Protein AF-A0A6N4WV06-F1 (afdb_monomer_lite)

Secondary structure (DSSP, 8-state):
--SHHHHHHHHHHHHHHHHHHTTTT-PEEPHHHHHHHHHHHHHTT----EE---HHHHHHHHHHHHSTT-GGGGGSHHHHHHHHHHHHHH-----SHHHHHHHHHHHHHHHHH-SEE-----TTHHHHHHHH-TTPEEE-SHHHHTSPPSTT-TTSGGGGGTT-------S-TGGG--

Radius of gyration: 19.15 Å; chains: 1; bounding box: 56×44×46 Å

Structure (mmCIF, N/CA/C/O backbone):
data_AF-A0A6N4WV06-F1
#
_entry.id   AF-A0A6N4WV06-F1
#
loop_
_atom_site.group_PDB
_atom_site.id
_atom_site.type_symbol
_atom_site.label_atom_id
_atom_site.label_alt_id
_atom_site.label_comp_id
_atom_site.label_asym_id
_atom_site.label_entity_id
_atom_site.label_seq_id
_atom_site.pdbx_PDB_ins_code
_atom_site.Cartn_x
_atom_site.Cartn_y
_atom_site.Cartn_z
_atom_site.occupancy
_atom_site.B_iso_or_equiv
_atom_site.auth_seq_id
_atom_site.auth_comp_id
_atom_site.auth_asym_id
_atom_site.auth_atom_id
_atom_site.pdbx_PDB_model_num
ATOM 1 N N . MET A 1 1 ? -37.602 -4.735 -20.028 1.00 48.72 1 MET A N 1
ATOM 2 C CA . MET A 1 1 ? -36.197 -4.416 -19.652 1.00 48.72 1 MET A CA 1
ATOM 3 C C . MET A 1 1 ? -35.919 -4.502 -18.126 1.00 48.72 1 MET A C 1
ATOM 5 O O . MET A 1 1 ? -35.204 -3.663 -17.591 1.00 48.72 1 MET A O 1
ATOM 9 N N . LYS A 1 2 ? -36.441 -5.513 -17.394 1.00 53.53 2 LYS A N 1
ATOM 10 C CA . LYS A 1 2 ? -36.282 -5.648 -15.917 1.00 53.53 2 LYS A CA 1
ATOM 11 C C . LYS A 1 2 ? -35.477 -6.885 -15.448 1.00 53.53 2 LYS A C 1
ATOM 13 O O . LYS A 1 2 ? -34.952 -6.868 -14.342 1.00 53.53 2 LYS A O 1
ATOM 18 N N . LEU A 1 3 ? -35.278 -7.898 -16.299 1.00 53.78 3 LEU A N 1
ATOM 19 C CA . LEU A 1 3 ? -34.625 -9.178 -15.947 1.00 53.78 3 LEU A CA 1
ATOM 20 C C . LEU A 1 3 ? -33.086 -9.200 -16.074 1.00 53.78 3 LEU A C 1
ATOM 22 O O . LEU A 1 3 ? -32.433 -10.099 -15.559 1.00 53.78 3 LEU A O 1
ATOM 26 N N . ILE A 1 4 ? -32.471 -8.190 -16.700 1.00 58.19 4 ILE A N 1
ATOM 27 C CA . ILE A 1 4 ? -31.012 -8.167 -16.947 1.00 58.19 4 ILE A CA 1
ATOM 28 C C . ILE A 1 4 ? -30.218 -7.734 -15.694 1.00 58.19 4 ILE A C 1
ATOM 30 O O . ILE A 1 4 ? -29.055 -8.104 -15.515 1.00 58.19 4 ILE A O 1
ATOM 34 N N . LYS A 1 5 ? -30.832 -6.949 -14.798 1.00 57.44 5 LYS A N 1
ATOM 35 C CA . LYS A 1 5 ? -30.191 -6.438 -13.573 1.00 57.44 5 LYS A CA 1
ATOM 36 C C . LYS A 1 5 ? -29.800 -7.541 -12.565 1.00 57.44 5 LYS A C 1
ATOM 38 O O . LYS A 1 5 ? -28.650 -7.507 -12.121 1.00 57.44 5 LYS A O 1
ATOM 43 N N . PRO A 1 6 ? -30.668 -8.512 -12.210 1.00 66.94 6 PRO A N 1
ATOM 44 C CA . PRO A 1 6 ? -30.311 -9.562 -11.249 1.00 66.94 6 PRO A CA 1
ATOM 45 C C . PRO A 1 6 ? -29.201 -10.485 -11.768 1.00 66.94 6 PRO A C 1
ATOM 47 O O . PRO A 1 6 ? -28.236 -10.730 -11.048 1.00 66.94 6 PRO A O 1
ATOM 50 N N . VAL A 1 7 ? -29.245 -10.873 -13.047 1.00 70.31 7 VAL A N 1
ATOM 51 C CA . VAL A 1 7 ? -28.203 -11.703 -13.680 1.00 70.31 7 VAL A CA 1
ATOM 52 C C . VAL A 1 7 ? -26.846 -10.990 -13.682 1.00 70.31 7 VAL A C 1
ATOM 54 O O . VAL A 1 7 ? -25.830 -11.567 -13.298 1.00 70.31 7 VAL A O 1
ATOM 57 N N . LYS A 1 8 ? -26.808 -9.690 -14.013 1.00 65.25 8 LYS A N 1
ATOM 58 C CA . LYS A 1 8 ? -25.572 -8.889 -13.924 1.00 65.25 8 LYS A CA 1
ATOM 59 C C . LYS A 1 8 ? -25.037 -8.792 -12.490 1.00 65.25 8 LYS A C 1
ATOM 61 O O . LYS A 1 8 ? -23.819 -8.809 -12.305 1.00 65.25 8 LYS A O 1
ATOM 66 N N . LYS A 1 9 ? -25.909 -8.692 -11.480 1.00 67.19 9 LYS A N 1
ATOM 67 C CA . LYS A 1 9 ? -25.517 -8.679 -10.058 1.00 67.19 9 LYS A CA 1
ATOM 68 C C . LYS A 1 9 ? -24.907 -10.021 -9.643 1.00 67.19 9 LYS A C 1
ATOM 70 O O . LYS A 1 9 ? -23.861 -10.035 -8.999 1.00 67.19 9 LYS A O 1
ATOM 75 N N . GLN A 1 10 ? -25.503 -11.123 -10.083 1.00 72.25 10 GLN A N 1
ATOM 76 C CA . GLN A 1 10 ? -25.031 -12.477 -9.805 1.00 72.25 10 GLN A CA 1
ATOM 77 C C . GLN A 1 10 ? -23.675 -12.760 -10.463 1.00 72.25 10 GLN A C 1
ATOM 79 O O . GLN A 1 10 ? -22.738 -13.156 -9.776 1.00 72.25 10 GLN A O 1
ATOM 84 N N . ILE A 1 11 ? -23.504 -12.409 -11.744 1.00 73.44 11 ILE A N 1
ATOM 85 C CA . ILE A 1 11 ? -22.211 -12.507 -12.448 1.00 73.44 11 ILE A CA 1
ATOM 86 C C . ILE A 1 11 ? -21.131 -11.669 -11.747 1.00 73.44 11 ILE A C 1
ATOM 88 O O . ILE A 1 11 ? -19.982 -12.096 -11.628 1.00 73.44 11 ILE A O 1
ATOM 92 N N . ARG A 1 12 ? -21.471 -10.463 -11.272 1.00 66.00 12 ARG A N 1
ATOM 93 C CA . ARG A 1 12 ? -20.536 -9.616 -10.513 1.00 66.00 12 ARG A CA 1
ATOM 94 C C . ARG A 1 12 ? -20.129 -10.255 -9.186 1.00 66.00 12 ARG A C 1
ATOM 96 O O . ARG A 1 12 ? -18.945 -10.183 -8.858 1.00 66.00 12 ARG A O 1
ATOM 103 N N . SER A 1 13 ? -21.067 -10.882 -8.471 1.00 69.81 13 SER A N 1
ATOM 104 C CA . SER A 1 13 ? -20.761 -11.648 -7.256 1.00 69.81 13 SER A CA 1
ATOM 105 C C . SER A 1 13 ? -19.805 -12.786 -7.577 1.00 69.81 13 SER A C 1
ATOM 107 O O . SER A 1 13 ? -18.717 -12.823 -7.026 1.00 69.81 13 SER A O 1
ATOM 109 N N . TRP A 1 14 ? -20.114 -13.616 -8.573 1.00 75.19 14 TRP A N 1
ATOM 110 C CA . TRP A 1 14 ? -19.271 -14.758 -8.936 1.00 75.19 14 TRP A CA 1
ATOM 111 C C . TRP A 1 14 ? -17.858 -14.325 -9.332 1.00 75.19 14 TRP A C 1
ATOM 113 O O . TRP A 1 14 ? -16.869 -14.887 -8.872 1.00 75.19 14 TRP A O 1
ATOM 123 N N . LYS A 1 15 ? -17.729 -13.250 -10.122 1.00 70.88 15 LYS A N 1
ATOM 124 C CA . LYS A 1 15 ? -16.420 -12.668 -10.455 1.00 70.88 15 LYS A CA 1
ATOM 125 C C . LYS A 1 15 ? -15.672 -12.140 -9.231 1.00 70.88 15 LYS A C 1
ATOM 127 O O . LYS A 1 15 ? -14.445 -12.096 -9.256 1.00 70.88 15 LYS A O 1
ATOM 132 N N . ARG A 1 16 ? -16.365 -11.651 -8.201 1.00 67.75 16 ARG A N 1
ATOM 133 C CA . ARG A 1 16 ? -15.748 -11.248 -6.927 1.00 67.75 16 ARG A CA 1
ATOM 134 C C . ARG A 1 16 ? -15.300 -12.480 -6.147 1.00 67.75 16 ARG A C 1
ATOM 136 O O . ARG A 1 16 ? -14.172 -12.494 -5.677 1.00 67.75 16 ARG A O 1
ATOM 143 N N . ASP A 1 17 ? -16.132 -13.506 -6.081 1.00 72.62 17 ASP A N 1
ATOM 144 C CA . ASP A 1 17 ? -15.878 -14.712 -5.295 1.00 72.62 17 ASP A CA 1
ATOM 145 C C . ASP A 1 17 ? -14.699 -15.507 -5.890 1.00 72.62 17 ASP A C 1
ATOM 147 O O . ASP A 1 17 ? -13.768 -15.857 -5.171 1.00 72.62 17 ASP A O 1
ATOM 151 N N . ILE A 1 18 ? -14.620 -15.624 -7.223 1.00 73.56 18 ILE A N 1
ATOM 152 C CA . ILE A 1 18 ? -13.447 -16.171 -7.937 1.00 73.56 18 ILE A CA 1
ATOM 153 C C . ILE A 1 18 ? -12.186 -15.340 -7.661 1.00 73.56 18 ILE A C 1
ATOM 155 O O . ILE A 1 18 ? -11.094 -15.880 -7.472 1.00 73.56 18 ILE A O 1
ATOM 159 N N . ARG A 1 19 ? -12.310 -14.007 -7.650 1.00 70.50 19 ARG A N 1
ATOM 160 C CA . ARG A 1 19 ? -11.181 -13.119 -7.351 1.00 70.50 19 ARG A CA 1
ATOM 161 C C . ARG A 1 19 ? -10.715 -13.252 -5.907 1.00 70.50 19 ARG A C 1
ATOM 163 O O . ARG A 1 19 ? -9.514 -13.219 -5.705 1.00 70.50 19 ARG A O 1
ATOM 170 N N . ARG A 1 20 ? -11.615 -13.449 -4.941 1.00 71.94 20 ARG A N 1
ATOM 171 C CA . ARG A 1 20 ? -11.279 -13.722 -3.535 1.00 71.94 20 ARG A CA 1
ATOM 172 C C . ARG A 1 20 ? -10.627 -15.087 -3.363 1.00 71.94 20 ARG A C 1
ATOM 174 O O . ARG A 1 20 ? -9.592 -15.174 -2.719 1.00 71.94 20 ARG A O 1
ATOM 181 N N . TRP A 1 21 ? -11.162 -16.120 -4.013 1.00 70.50 21 TRP A N 1
ATOM 182 C CA . TRP A 1 21 ? -10.570 -17.461 -4.012 1.00 70.50 21 TRP A CA 1
ATOM 183 C C . TRP A 1 21 ? -9.121 -17.448 -4.515 1.00 70.50 21 TRP A C 1
ATOM 185 O O . TRP A 1 21 ? -8.236 -18.100 -3.964 1.00 70.50 21 TRP A O 1
ATOM 195 N N . ARG A 1 22 ? -8.836 -16.600 -5.509 1.00 73.44 22 ARG A N 1
ATOM 196 C CA . ARG A 1 22 ? -7.477 -16.365 -6.001 1.00 73.44 22 ARG A CA 1
ATOM 197 C C . ARG A 1 22 ? -6.524 -15.740 -4.983 1.00 73.44 22 ARG A C 1
ATOM 199 O O . ARG A 1 22 ? -5.361 -15.650 -5.333 1.00 73.44 22 ARG A O 1
ATOM 206 N N . TYR A 1 23 ? -6.926 -15.327 -3.784 1.00 77.94 23 TYR A N 1
ATOM 207 C CA . TYR A 1 23 ? -5.991 -14.852 -2.750 1.00 77.94 23 TYR A CA 1
ATOM 208 C C . TYR A 1 23 ? -5.487 -15.987 -1.845 1.00 77.94 23 TYR A C 1
ATOM 210 O O . TYR A 1 23 ? -4.643 -15.759 -0.981 1.00 77.94 23 TYR A O 1
ATOM 218 N N . GLY A 1 24 ? -5.886 -17.233 -2.134 1.00 67.50 24 GLY A N 1
ATOM 219 C CA . GLY A 1 24 ? -5.301 -18.432 -1.539 1.00 67.50 24 GLY A CA 1
ATOM 220 C C . GLY A 1 24 ? -5.508 -18.480 -0.027 1.00 67.50 24 GLY A C 1
ATOM 221 O O . GLY A 1 24 ? -6.638 -18.380 0.437 1.00 67.50 24 GLY A O 1
ATOM 222 N N . GLN A 1 25 ? -4.416 -18.630 0.729 1.00 58.97 25 GLN A N 1
ATOM 223 C CA . GLN A 1 25 ? -4.451 -18.744 2.193 1.00 58.97 25 GLN A CA 1
ATOM 224 C C . GLN A 1 25 ? -4.859 -17.448 2.910 1.00 58.97 25 GLN A C 1
ATOM 226 O O . GLN A 1 25 ? -5.219 -17.484 4.086 1.00 58.97 25 GLN A O 1
ATOM 231 N N . HIS A 1 26 ? -4.843 -16.303 2.224 1.00 68.06 26 HIS A N 1
ATOM 232 C CA . HIS A 1 26 ? -5.285 -15.057 2.830 1.00 68.06 26 HIS A CA 1
ATOM 233 C C . HIS A 1 26 ? -6.813 -14.974 2.821 1.00 68.06 26 HIS A C 1
ATOM 235 O O . HIS A 1 26 ? -7.436 -14.658 1.805 1.00 68.06 26 HIS A O 1
ATOM 241 N N . THR A 1 27 ? -7.422 -15.211 3.981 1.00 85.50 27 THR A N 1
ATOM 242 C CA . THR A 1 27 ? -8.845 -14.918 4.182 1.00 85.50 27 THR A CA 1
ATOM 243 C C . THR A 1 27 ? -9.037 -13.404 4.179 1.00 85.50 27 THR A C 1
ATOM 245 O O . THR A 1 27 ? -8.419 -12.706 4.976 1.00 85.50 27 THR A O 1
ATOM 248 N N . ILE A 1 28 ? -9.884 -12.884 3.288 1.00 91.69 28 ILE A N 1
ATOM 249 C CA . ILE A 1 28 ? -10.244 -11.460 3.267 1.00 91.69 28 ILE A CA 1
ATOM 250 C C . ILE A 1 28 ? -11.445 -11.267 4.193 1.00 91.69 28 ILE A C 1
ATOM 252 O O . ILE A 1 28 ? -12.518 -11.798 3.904 1.00 91.69 28 ILE A O 1
ATOM 256 N N . LEU A 1 29 ? -11.282 -10.501 5.277 1.00 93.12 29 LEU A N 1
ATOM 257 C CA . LEU A 1 29 ? -12.382 -10.203 6.199 1.00 93.12 29 LEU A CA 1
ATOM 258 C C . LEU A 1 29 ? -13.517 -9.467 5.474 1.00 93.12 29 LEU A C 1
ATOM 260 O O . LEU A 1 29 ? -13.285 -8.560 4.670 1.00 93.12 29 LEU A O 1
ATOM 264 N N . GLU A 1 30 ? -14.762 -9.822 5.786 1.00 90.81 30 GLU A N 1
ATOM 265 C CA . GLU A 1 30 ? -15.931 -9.107 5.265 1.00 90.81 30 GLU A CA 1
ATOM 266 C C . GLU A 1 30 ? -16.036 -7.697 5.858 1.00 90.81 30 GLU A C 1
ATOM 268 O O . GLU A 1 30 ? -15.350 -7.371 6.828 1.00 90.81 30 GLU A O 1
ATOM 273 N N . SER A 1 31 ? -16.904 -6.842 5.298 1.00 89.56 31 SER A N 1
ATOM 274 C CA . SER A 1 31 ? -17.014 -5.435 5.734 1.00 89.56 31 SER A CA 1
ATOM 275 C C . SER A 1 31 ? -17.210 -5.303 7.250 1.00 89.56 31 SER A C 1
ATOM 277 O O . SER A 1 31 ? -16.390 -4.687 7.927 1.00 89.56 31 SER A O 1
ATOM 279 N N . LYS A 1 32 ? -18.221 -5.981 7.811 1.00 89.94 32 LYS A N 1
ATOM 280 C CA . LYS A 1 32 ? -18.527 -5.923 9.249 1.00 89.94 32 LYS A CA 1
ATOM 281 C C . LYS A 1 32 ? -17.365 -6.411 10.122 1.00 89.94 32 LYS A C 1
ATOM 283 O O . LYS A 1 32 ? -17.040 -5.786 11.126 1.00 89.94 32 LYS A O 1
ATOM 288 N N . GLN A 1 33 ? -16.710 -7.500 9.721 1.00 93.25 33 GLN A N 1
ATOM 289 C CA . GLN A 1 33 ? -15.538 -8.035 10.425 1.00 93.25 33 GLN A CA 1
ATOM 290 C C . GLN A 1 33 ? -14.349 -7.075 10.346 1.00 93.25 33 GLN A C 1
ATOM 292 O O . GLN A 1 33 ? -13.625 -6.910 11.320 1.00 93.25 33 GLN A O 1
ATOM 297 N N . SER A 1 34 ? -14.169 -6.419 9.201 1.00 94.12 34 SER A N 1
ATOM 298 C CA . SER A 1 34 ? -13.105 -5.444 8.985 1.00 94.12 34 SER A CA 1
ATOM 299 C C . SER A 1 34 ? -13.323 -4.192 9.841 1.00 94.12 34 SER A C 1
ATOM 301 O O . SER A 1 34 ? -12.400 -3.765 10.525 1.00 94.12 34 SER A O 1
ATOM 303 N N . HIS A 1 35 ? -14.549 -3.654 9.895 1.00 93.44 35 HIS A N 1
ATOM 304 C CA . HIS A 1 35 ? -14.910 -2.567 10.814 1.00 93.44 35 HIS A CA 1
ATOM 305 C C . HIS A 1 35 ? -14.643 -2.936 12.270 1.00 93.44 35 HIS A C 1
ATOM 307 O O . HIS A 1 35 ? -13.966 -2.190 12.976 1.00 93.44 35 HIS A O 1
ATOM 313 N N . ARG A 1 36 ? -15.118 -4.113 12.695 1.00 93.88 36 ARG A N 1
ATOM 314 C CA . ARG A 1 36 ? -14.905 -4.622 14.051 1.00 93.88 36 ARG A CA 1
ATOM 315 C C . ARG A 1 36 ? -13.416 -4.755 14.374 1.00 93.88 36 ARG A C 1
ATOM 317 O O . ARG A 1 36 ? -12.981 -4.300 15.423 1.00 93.88 36 ARG A O 1
ATOM 324 N N . LYS A 1 37 ? -12.622 -5.292 13.445 1.00 95.25 37 LYS A N 1
ATOM 325 C CA . LYS A 1 37 ? -11.173 -5.437 13.613 1.00 95.25 37 LYS A CA 1
ATOM 326 C C . LYS A 1 37 ? -10.485 -4.090 13.845 1.00 95.25 37 LYS A C 1
ATOM 328 O O . LYS A 1 37 ? -9.667 -3.989 14.752 1.00 95.25 37 LYS A O 1
ATOM 333 N N . ILE A 1 38 ? -10.823 -3.065 13.059 1.00 94.94 38 ILE A N 1
ATOM 334 C CA . ILE A 1 38 ? -10.256 -1.714 13.213 1.00 94.94 38 ILE A CA 1
ATOM 335 C C . ILE A 1 38 ? -10.710 -1.080 14.534 1.00 94.94 38 ILE A C 1
ATOM 337 O O . ILE A 1 38 ? -9.885 -0.528 15.260 1.00 94.94 38 ILE A O 1
ATOM 341 N N . HIS A 1 39 ? -11.999 -1.201 14.866 1.00 94.19 39 HIS A N 1
ATOM 342 C CA . HIS A 1 39 ? -12.559 -0.765 16.147 1.00 94.19 39 HIS A CA 1
ATOM 343 C C . HIS A 1 39 ? -11.765 -1.349 17.324 1.00 94.19 39 HIS A C 1
ATOM 345 O O . HIS A 1 39 ? -11.311 -0.608 18.195 1.00 94.19 39 HIS A O 1
ATOM 351 N N . ASP A 1 40 ? -11.563 -2.668 17.335 1.00 95.69 40 ASP A N 1
ATOM 352 C CA . ASP A 1 40 ? -10.901 -3.361 18.439 1.00 95.69 40 ASP A CA 1
ATOM 353 C C . ASP A 1 40 ? -9.434 -2.927 18.568 1.00 95.69 40 ASP A C 1
ATOM 355 O O . ASP A 1 40 ? -8.990 -2.628 19.671 1.00 95.69 40 ASP A O 1
ATOM 359 N N . LEU A 1 41 ? -8.708 -2.752 17.454 1.00 96.19 41 LEU A N 1
ATOM 360 C CA . LEU A 1 41 ? -7.338 -2.212 17.476 1.00 96.19 41 LEU A CA 1
ATOM 361 C C . LEU A 1 41 ? -7.266 -0.831 18.151 1.00 96.19 41 LEU A C 1
ATOM 363 O O . LEU A 1 41 ? -6.356 -0.570 18.940 1.00 96.19 41 LEU A O 1
ATOM 367 N N . ILE A 1 42 ? -8.242 0.038 17.879 1.00 95.12 42 ILE A N 1
ATOM 368 C CA . ILE A 1 42 ? -8.314 1.393 18.440 1.00 95.12 42 ILE A CA 1
ATOM 369 C C . ILE A 1 42 ? -8.678 1.376 19.930 1.00 95.12 42 ILE A C 1
ATOM 371 O O . ILE A 1 42 ? -8.096 2.128 20.721 1.00 95.12 42 ILE A O 1
ATOM 375 N N . VAL A 1 43 ? -9.657 0.557 20.321 1.00 94.94 43 VAL A N 1
ATOM 376 C CA . VAL A 1 43 ? -10.121 0.454 21.714 1.00 94.94 43 VAL A CA 1
ATOM 377 C C . VAL A 1 43 ? -9.054 -0.196 22.593 1.00 94.94 43 VAL A C 1
ATOM 379 O O . VAL A 1 43 ? -8.762 0.316 23.673 1.00 94.94 43 VAL A O 1
ATOM 382 N N . GLU A 1 44 ? -8.406 -1.248 22.096 1.00 96.50 44 GLU A N 1
ATOM 383 C CA . GLU A 1 44 ? -7.334 -1.975 22.785 1.00 96.50 44 GLU A CA 1
ATOM 384 C C . GLU A 1 44 ? -5.984 -1.242 22.747 1.00 96.50 44 GLU A C 1
ATOM 386 O O . GLU A 1 44 ? -5.017 -1.713 23.342 1.00 96.50 44 GLU A O 1
ATOM 391 N N . LYS A 1 45 ? -5.901 -0.092 22.060 1.00 95.56 45 LYS A N 1
ATOM 392 C CA . LYS A 1 45 ? -4.671 0.701 21.882 1.00 95.56 45 LYS A CA 1
ATOM 393 C C . LYS A 1 45 ? -3.517 -0.118 21.287 1.00 95.56 45 LYS A C 1
ATOM 395 O O . LYS A 1 45 ? -2.358 0.099 21.633 1.00 95.56 45 LYS A O 1
ATOM 400 N N . LYS A 1 46 ? -3.826 -1.054 20.386 1.00 96.19 46 LYS A N 1
ATOM 401 C CA . LYS A 1 46 ? -2.823 -1.859 19.682 1.00 96.19 46 LYS A CA 1
ATOM 402 C C . LYS A 1 46 ? -2.299 -1.075 18.475 1.00 96.19 46 LYS A C 1
ATOM 404 O O . LYS A 1 46 ? -3.092 -0.786 17.576 1.00 96.19 46 LYS A O 1
ATOM 409 N N . PRO A 1 47 ? -0.995 -0.740 18.417 1.00 95.75 47 PRO A N 1
ATOM 410 C CA . PRO A 1 47 ? -0.412 -0.118 17.234 1.00 95.75 47 PRO A CA 1
ATOM 411 C C . PRO A 1 47 ? -0.625 -1.009 16.009 1.00 95.75 47 PRO A C 1
ATOM 413 O O . PRO A 1 47 ? -0.357 -2.210 16.058 1.00 95.75 47 PRO A O 1
ATOM 416 N N . ALA A 1 48 ? -1.128 -0.431 14.921 1.00 96.00 48 ALA A N 1
ATOM 417 C CA . ALA A 1 48 ? -1.352 -1.158 13.682 1.00 96.00 48 ALA A CA 1
ATOM 418 C C . ALA A 1 48 ? -1.255 -0.238 12.463 1.00 96.00 48 ALA A C 1
ATOM 420 O O . ALA A 1 48 ? -1.823 0.854 12.450 1.00 96.00 48 ALA A O 1
ATOM 421 N N . ALA A 1 49 ? -0.593 -0.723 11.416 1.00 95.81 49 ALA A N 1
ATOM 422 C CA . ALA A 1 49 ? -0.544 -0.110 10.098 1.00 95.81 49 ALA A CA 1
ATOM 423 C C . ALA A 1 49 ? -1.572 -0.766 9.166 1.00 95.81 49 ALA A C 1
ATOM 425 O O . ALA A 1 49 ? -1.665 -1.999 9.072 1.00 95.81 49 ALA A O 1
ATOM 426 N N . MET A 1 50 ? -2.356 0.065 8.477 1.00 95.00 50 MET A N 1
ATOM 427 C CA . MET A 1 50 ? -3.428 -0.372 7.580 1.00 95.00 50 MET A CA 1
ATOM 428 C C . MET A 1 50 ? -3.413 0.445 6.294 1.00 95.00 50 MET A C 1
ATOM 430 O O . MET A 1 50 ? -3.166 1.646 6.326 1.00 95.00 50 MET A O 1
ATOM 434 N N . GLY A 1 51 ? -3.657 -0.195 5.152 1.00 93.50 51 GLY A N 1
ATOM 435 C CA . GLY A 1 51 ? -3.567 0.494 3.867 1.00 93.50 51 GLY A CA 1
ATOM 436 C C . GLY A 1 51 ? -3.965 -0.363 2.676 1.00 93.50 51 GLY A C 1
ATOM 437 O O . GLY A 1 51 ? -4.683 -1.354 2.803 1.00 93.50 51 GLY A O 1
ATOM 438 N N . LYS A 1 52 ? -3.498 0.033 1.494 1.00 93.62 52 LYS A N 1
ATOM 439 C CA . LYS A 1 52 ? -3.753 -0.659 0.227 1.00 93.62 52 LYS A CA 1
ATOM 440 C C . LYS A 1 52 ? -2.576 -0.491 -0.725 1.00 93.62 52 LYS A C 1
ATOM 442 O O . LYS A 1 52 ? -1.838 0.485 -0.633 1.00 93.62 52 LYS A O 1
ATOM 447 N N . ILE A 1 53 ? -2.471 -1.393 -1.695 1.00 95.25 53 ILE A N 1
ATOM 448 C CA . ILE A 1 53 ? -1.555 -1.242 -2.825 1.00 95.25 53 ILE A CA 1
ATOM 449 C C . ILE A 1 53 ? -2.310 -0.524 -3.944 1.00 95.25 53 ILE A C 1
ATOM 451 O O . ILE A 1 53 ? -3.305 -1.029 -4.465 1.00 95.25 53 ILE A O 1
ATOM 455 N N . GLY A 1 54 ? -1.866 0.674 -4.315 1.00 94.75 54 GLY A N 1
ATOM 456 C CA . GLY A 1 54 ? -2.443 1.380 -5.453 1.00 94.75 54 GLY A CA 1
ATOM 457 C C . GLY A 1 54 ? -1.971 0.815 -6.799 1.00 94.75 54 GLY A C 1
ATOM 458 O O . GLY A 1 54 ? -0.966 0.107 -6.916 1.00 94.75 54 GLY A O 1
ATOM 459 N N . SER A 1 55 ? -2.745 1.095 -7.852 1.00 96.25 55 SER A N 1
ATOM 460 C CA . SER A 1 55 ? -2.487 0.538 -9.189 1.00 96.25 55 SER A CA 1
ATOM 461 C C . SER A 1 55 ? -1.204 1.056 -9.839 1.00 96.25 55 SER A C 1
ATOM 463 O O . SER A 1 55 ? -0.594 0.349 -10.645 1.00 96.25 55 SER A O 1
ATOM 465 N N . VAL A 1 56 ? -0.795 2.275 -9.492 1.00 97.31 56 VAL A N 1
ATOM 466 C CA . VAL A 1 56 ? 0.361 2.950 -10.079 1.00 97.31 56 VAL A CA 1
ATOM 467 C C . VAL A 1 56 ? 1.636 2.569 -9.334 1.00 97.31 56 VAL A C 1
ATOM 469 O O . VAL A 1 56 ? 2.651 2.302 -9.967 1.00 97.31 56 VAL A O 1
ATOM 472 N N . GLU A 1 57 ? 1.556 2.433 -8.017 1.00 97.75 57 GLU A N 1
ATOM 473 C CA . GLU A 1 57 ? 2.604 1.918 -7.145 1.00 97.75 57 GLU A CA 1
ATOM 474 C C . GLU A 1 57 ? 2.933 0.472 -7.528 1.00 97.75 57 GLU A C 1
ATOM 476 O O . GLU A 1 57 ? 4.094 0.134 -7.755 1.00 97.75 57 GLU A O 1
ATOM 481 N N . LEU A 1 58 ? 1.909 -0.369 -7.735 1.00 97.75 58 LEU A N 1
ATOM 482 C CA . LEU A 1 58 ? 2.102 -1.737 -8.222 1.00 97.75 58 LEU A CA 1
ATOM 483 C C . LEU A 1 58 ? 2.706 -1.775 -9.631 1.00 97.75 58 LEU A C 1
ATOM 485 O O . LEU A 1 58 ? 3.537 -2.636 -9.923 1.00 97.75 58 LEU A O 1
ATOM 489 N N . LEU A 1 59 ? 2.284 -0.874 -10.524 1.00 97.06 59 LEU A N 1
ATOM 490 C CA . LEU A 1 59 ? 2.870 -0.754 -11.860 1.00 97.06 59 LEU A CA 1
ATOM 491 C C . LEU A 1 59 ? 4.357 -0.388 -11.774 1.00 97.06 59 LEU A C 1
ATOM 493 O O . LEU A 1 59 ? 5.163 -1.031 -12.445 1.00 97.06 59 LEU A O 1
ATOM 497 N N . GLY A 1 60 ? 4.696 0.598 -10.940 1.00 96.69 60 GLY A N 1
ATOM 498 C CA . GLY A 1 60 ? 6.062 1.012 -10.642 1.00 96.69 60 GLY A CA 1
ATOM 499 C C . GLY A 1 60 ? 6.900 -0.159 -10.155 1.00 96.69 60 GLY A C 1
ATOM 500 O O . GLY A 1 60 ? 7.862 -0.534 -10.814 1.00 96.69 60 GLY A O 1
ATOM 501 N N . LEU A 1 61 ? 6.466 -0.825 -9.089 1.00 97.06 61 LEU A N 1
ATOM 502 C CA . LEU A 1 61 ? 7.172 -1.971 -8.521 1.00 97.06 61 LEU A CA 1
ATOM 503 C C . LEU A 1 61 ? 7.384 -3.106 -9.538 1.00 97.06 61 LEU A C 1
ATOM 505 O O . LEU A 1 61 ? 8.457 -3.702 -9.606 1.00 97.06 61 LEU A O 1
ATOM 509 N N . LYS A 1 62 ? 6.374 -3.418 -10.357 1.00 96.44 62 LYS A N 1
ATOM 510 C CA . LYS A 1 62 ? 6.481 -4.466 -11.387 1.00 96.44 62 LYS A CA 1
ATOM 511 C C . LYS A 1 62 ? 7.426 -4.092 -12.520 1.00 96.44 62 LYS A C 1
ATOM 513 O O . LYS A 1 62 ? 8.061 -4.983 -13.076 1.00 96.44 62 LYS A O 1
ATOM 518 N N . HIS A 1 63 ? 7.461 -2.819 -12.902 1.00 96.19 63 HIS A N 1
ATOM 519 C CA . HIS A 1 63 ? 8.412 -2.326 -13.888 1.00 96.19 63 HIS A CA 1
ATOM 520 C C . HIS A 1 63 ? 9.836 -2.434 -13.337 1.00 96.19 63 HIS A C 1
ATOM 522 O O . HIS A 1 63 ? 10.670 -3.071 -13.969 1.00 96.19 63 HIS A O 1
ATOM 528 N N . TRP A 1 64 ? 10.069 -1.942 -12.118 1.00 95.88 64 TRP A N 1
ATOM 529 C CA . TRP A 1 64 ? 11.361 -2.044 -11.444 1.00 95.88 64 TRP A CA 1
ATOM 530 C C . TRP A 1 64 ? 11.849 -3.492 -11.350 1.00 95.88 64 TRP A C 1
ATOM 532 O O . TRP A 1 64 ? 12.948 -3.784 -11.790 1.00 95.88 64 TRP A O 1
ATOM 542 N N . LYS A 1 65 ? 11.007 -4.440 -10.920 1.00 93.31 65 LYS A N 1
ATOM 543 C CA . LYS A 1 65 ? 11.374 -5.869 -10.851 1.00 93.31 65 LYS A CA 1
ATOM 544 C C . LYS A 1 65 ? 11.868 -6.479 -12.164 1.00 93.31 65 LYS A C 1
ATOM 546 O O . LYS A 1 65 ? 12.631 -7.434 -12.131 1.00 93.31 65 LYS A O 1
ATOM 551 N N . ARG A 1 66 ? 11.370 -6.004 -13.307 1.00 93.31 66 ARG A N 1
ATOM 552 C CA . ARG A 1 66 ? 11.754 -6.531 -14.627 1.00 93.31 66 ARG A CA 1
ATOM 553 C C . ARG A 1 66 ? 13.044 -5.917 -15.156 1.00 93.31 66 ARG A C 1
ATOM 555 O O . ARG A 1 66 ? 13.632 -6.482 -16.067 1.00 93.31 66 ARG A O 1
ATOM 562 N N . HIS A 1 67 ? 13.422 -4.763 -14.620 1.00 92.06 67 HIS A N 1
ATOM 563 C CA . HIS A 1 67 ? 14.463 -3.899 -15.162 1.00 92.06 67 HIS A CA 1
ATOM 564 C C . HIS A 1 67 ? 15.388 -3.366 -14.060 1.00 92.06 67 HIS A C 1
ATOM 566 O O . HIS A 1 67 ? 15.959 -2.290 -14.202 1.00 92.06 67 HIS A O 1
ATOM 572 N N . ALA A 1 68 ? 15.497 -4.072 -12.931 1.00 79.69 68 ALA A N 1
ATOM 573 C CA . ALA A 1 68 ? 16.215 -3.576 -11.756 1.00 79.69 68 ALA A CA 1
ATOM 574 C C . ALA A 1 68 ? 17.694 -3.302 -12.075 1.00 79.69 68 ALA A C 1
ATOM 576 O O . ALA A 1 68 ? 18.249 -2.324 -11.579 1.00 79.69 68 ALA A O 1
ATOM 577 N N . ASP A 1 69 ? 18.265 -4.110 -12.972 1.00 81.19 69 ASP A N 1
ATOM 578 C CA . ASP A 1 69 ? 19.658 -4.035 -13.421 1.00 81.19 69 ASP A CA 1
ATOM 579 C C . ASP A 1 69 ? 19.828 -3.265 -14.746 1.00 81.19 69 ASP A C 1
ATOM 581 O O . ASP A 1 69 ? 20.932 -3.158 -15.272 1.00 81.19 69 ASP A O 1
ATOM 585 N N . ASP A 1 70 ? 18.742 -2.711 -15.297 1.00 87.50 70 ASP A N 1
ATOM 586 C CA . ASP A 1 70 ? 18.744 -1.971 -16.560 1.00 87.50 70 ASP A CA 1
ATOM 587 C C . ASP A 1 70 ? 18.369 -0.504 -16.324 1.00 87.50 70 ASP A C 1
ATOM 589 O O . ASP A 1 70 ? 17.202 -0.103 -16.379 1.00 87.50 70 ASP A O 1
ATOM 593 N N . ALA A 1 71 ? 19.388 0.326 -16.098 1.00 80.00 71 ALA A N 1
ATOM 594 C CA . ALA A 1 71 ? 19.215 1.767 -15.922 1.00 80.00 71 ALA A CA 1
ATOM 595 C C . ALA A 1 71 ? 18.616 2.457 -17.165 1.00 80.00 71 ALA A C 1
ATOM 597 O O . ALA A 1 71 ? 17.998 3.518 -17.046 1.00 80.00 71 ALA A O 1
ATOM 598 N N . SER A 1 72 ? 18.750 1.863 -18.357 1.00 89.00 72 SER A N 1
ATOM 599 C CA . SER A 1 72 ? 18.195 2.422 -19.594 1.00 89.00 72 SER A CA 1
ATOM 600 C C . SER A 1 72 ? 16.679 2.225 -19.701 1.00 89.00 72 SER A C 1
ATOM 602 O O . SER A 1 72 ? 16.005 2.967 -20.423 1.00 89.00 72 SER A O 1
ATOM 604 N N . ALA A 1 73 ? 16.103 1.303 -18.921 1.00 90.88 73 ALA A N 1
ATOM 605 C CA . ALA A 1 73 ? 14.677 1.003 -18.952 1.00 90.88 73 ALA A CA 1
ATOM 606 C C . ALA A 1 73 ? 13.799 2.222 -18.640 1.00 90.88 73 ALA A C 1
ATOM 608 O O . ALA A 1 73 ? 12.731 2.376 -19.240 1.00 90.88 73 ALA A O 1
ATOM 609 N N . LEU A 1 74 ? 14.250 3.125 -17.759 1.00 91.50 74 LEU A N 1
ATOM 610 C CA . LEU A 1 74 ? 13.535 4.371 -17.459 1.00 91.50 74 LEU A CA 1
ATOM 611 C C . LEU A 1 74 ? 13.527 5.357 -18.632 1.00 91.50 74 LEU A C 1
ATOM 613 O O . LEU A 1 74 ? 12.568 6.115 -18.778 1.00 91.50 74 LEU A O 1
ATOM 617 N N . ALA A 1 75 ? 14.544 5.324 -19.498 1.00 92.56 75 ALA A N 1
ATOM 618 C CA . ALA A 1 75 ? 14.625 6.188 -20.673 1.00 92.56 75 ALA A CA 1
ATOM 619 C C . ALA A 1 75 ? 13.683 5.743 -21.806 1.00 92.56 75 ALA A C 1
ATOM 621 O O . ALA A 1 75 ? 13.328 6.554 -22.671 1.00 92.56 75 ALA A O 1
ATOM 622 N N . THR A 1 76 ? 13.234 4.483 -21.791 1.00 95.12 76 THR A N 1
ATOM 623 C CA . THR A 1 76 ? 12.261 3.961 -22.758 1.00 95.12 76 THR A CA 1
ATOM 624 C C . THR A 1 76 ? 10.914 4.683 -22.654 1.00 95.12 76 THR A C 1
ATOM 626 O O . THR A 1 76 ? 10.542 5.219 -21.608 1.00 95.12 76 THR A O 1
ATOM 629 N N . ALA A 1 77 ? 10.115 4.645 -23.725 1.00 95.94 77 ALA A N 1
ATOM 630 C CA . ALA A 1 77 ? 8.762 5.209 -23.710 1.00 95.94 77 ALA A CA 1
ATOM 631 C C . ALA A 1 77 ? 7.881 4.603 -22.598 1.00 95.94 77 ALA A C 1
ATOM 633 O O . ALA A 1 77 ? 7.080 5.303 -21.975 1.00 95.94 77 ALA A O 1
ATOM 634 N N . ASN A 1 78 ? 8.043 3.305 -22.315 1.00 95.19 78 ASN A N 1
ATOM 635 C 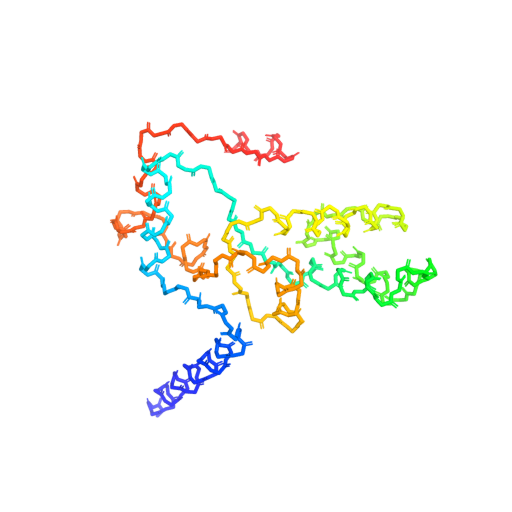CA . ASN A 1 78 ? 7.314 2.641 -21.238 1.00 95.19 78 ASN A CA 1
ATOM 636 C C . ASN A 1 78 ? 7.797 3.098 -19.852 1.00 95.19 78 ASN A C 1
ATOM 638 O O . ASN A 1 78 ? 6.958 3.418 -19.012 1.00 95.19 78 ASN A O 1
ATOM 642 N N . GLY A 1 79 ? 9.113 3.184 -19.633 1.00 95.50 79 GLY A N 1
ATOM 643 C CA . GLY A 1 79 ? 9.704 3.678 -18.386 1.00 95.50 79 GLY A CA 1
ATOM 644 C C . GLY A 1 79 ? 9.258 5.102 -18.061 1.00 95.50 79 GLY A C 1
ATOM 645 O O . GLY A 1 79 ? 8.677 5.340 -17.001 1.00 95.50 79 GLY A O 1
ATOM 646 N N . LYS A 1 80 ? 9.365 6.017 -19.033 1.00 95.94 80 LYS A N 1
ATOM 647 C CA . LYS A 1 80 ? 8.860 7.397 -18.918 1.00 95.94 80 LYS A CA 1
ATOM 648 C C . LYS A 1 80 ? 7.373 7.441 -18.561 1.00 95.94 80 LYS A C 1
ATOM 650 O O . LYS A 1 80 ? 6.965 8.216 -17.699 1.00 95.94 80 LYS A O 1
ATOM 655 N N . ARG A 1 81 ? 6.549 6.568 -19.160 1.00 97.00 81 ARG A N 1
ATOM 656 C CA . ARG A 1 81 ? 5.116 6.466 -18.831 1.00 97.00 81 ARG A CA 1
ATOM 657 C C . ARG A 1 81 ? 4.878 5.998 -17.394 1.00 97.00 81 ARG A C 1
ATOM 659 O O . ARG A 1 81 ? 3.926 6.452 -16.761 1.00 97.00 81 ARG A O 1
ATOM 666 N N . VAL A 1 82 ? 5.682 5.061 -16.893 1.00 96.81 82 VAL A N 1
ATOM 667 C CA . VAL A 1 82 ? 5.594 4.582 -15.507 1.00 96.81 82 VAL A CA 1
ATOM 668 C C . VAL A 1 82 ? 5.966 5.703 -14.536 1.00 96.81 82 VAL A C 1
ATOM 670 O O . VAL A 1 82 ? 5.169 5.988 -13.642 1.00 96.81 82 VAL A O 1
ATOM 673 N N . CYS A 1 83 ? 7.095 6.385 -14.758 1.00 96.31 83 CYS A N 1
ATOM 674 C CA . CYS A 1 83 ? 7.526 7.525 -13.943 1.00 96.31 83 CYS A CA 1
ATOM 675 C C . CYS A 1 83 ? 6.487 8.648 -13.932 1.00 96.31 83 CYS A C 1
ATOM 677 O O . CYS A 1 83 ? 6.104 9.121 -12.865 1.00 96.31 83 CYS A O 1
ATOM 679 N N . TYR A 1 84 ? 5.947 9.007 -15.100 1.00 97.12 84 TYR A N 1
ATOM 680 C CA . TYR A 1 84 ? 4.906 10.027 -15.200 1.00 97.12 84 TYR A CA 1
ATOM 681 C C . TYR A 1 84 ? 3.652 9.667 -14.394 1.00 97.12 84 TYR A C 1
ATOM 683 O O . TYR A 1 84 ? 3.088 10.516 -13.708 1.00 97.12 84 TYR A O 1
ATOM 691 N N . LYS A 1 85 ? 3.207 8.404 -14.439 1.00 97.75 85 LYS A N 1
ATOM 692 C CA . LYS A 1 85 ? 2.051 7.968 -13.645 1.00 97.75 85 LYS A CA 1
ATOM 693 C C . LYS A 1 85 ? 2.340 8.028 -12.150 1.00 97.75 85 LYS A C 1
ATOM 695 O O . LYS A 1 85 ? 1.471 8.478 -11.412 1.00 97.75 85 LYS A O 1
ATOM 700 N N . LEU A 1 86 ? 3.519 7.579 -11.718 1.00 97.00 86 LEU A N 1
ATOM 701 C CA . LEU A 1 86 ? 3.949 7.648 -10.317 1.00 97.00 86 LEU A CA 1
ATOM 702 C C . LEU A 1 86 ? 3.950 9.089 -9.803 1.00 97.00 86 LEU A C 1
ATOM 704 O O . LEU A 1 86 ? 3.359 9.360 -8.761 1.00 97.00 86 LEU A O 1
ATOM 708 N N . TYR A 1 87 ? 4.497 10.011 -10.590 1.00 96.00 87 TYR A N 1
ATOM 709 C CA . TYR A 1 87 ? 4.437 11.439 -10.307 1.00 96.00 87 TYR A CA 1
ATOM 710 C C . TYR A 1 87 ? 3.008 11.955 -10.220 1.00 96.00 87 TYR A C 1
ATOM 712 O O . TYR A 1 87 ? 2.579 12.453 -9.181 1.00 96.00 87 TYR A O 1
ATOM 720 N N . LYS A 1 88 ? 2.227 11.777 -11.286 1.00 95.62 88 LYS A N 1
ATOM 721 C CA . LYS A 1 88 ? 0.924 12.428 -11.386 1.00 95.62 88 LYS A CA 1
ATOM 722 C C . LYS A 1 88 ? -0.131 11.851 -10.439 1.00 95.62 88 LYS A C 1
ATOM 724 O O . LYS A 1 88 ? -0.999 12.594 -9.994 1.00 95.62 88 LYS A O 1
ATOM 729 N N . ASN A 1 89 ? -0.080 10.546 -10.163 1.00 95.19 89 ASN A N 1
ATOM 730 C CA . ASN A 1 89 ? -1.163 9.829 -9.481 1.00 95.19 89 ASN A CA 1
ATOM 731 C C . ASN A 1 89 ? -0.789 9.288 -8.098 1.00 95.19 89 ASN A C 1
ATOM 733 O O . ASN A 1 89 ? -1.693 8.911 -7.358 1.00 95.19 89 ASN A O 1
ATOM 737 N N . ALA A 1 90 ? 0.503 9.187 -7.776 1.00 92.06 90 ALA A N 1
ATOM 738 C CA . ALA A 1 90 ? 0.976 8.651 -6.498 1.00 92.06 90 ALA A CA 1
ATOM 739 C C . ALA A 1 90 ? 1.868 9.639 -5.720 1.00 92.06 90 ALA A C 1
ATOM 741 O O . ALA A 1 90 ? 2.303 9.308 -4.623 1.00 92.06 90 ALA A O 1
ATOM 742 N N . GLY A 1 91 ? 2.139 10.835 -6.262 1.00 91.50 91 GLY A N 1
ATOM 743 C CA . GLY A 1 91 ? 2.947 11.858 -5.585 1.00 91.50 91 GLY A CA 1
ATOM 744 C C . GLY A 1 91 ? 4.413 11.462 -5.391 1.00 91.50 91 GLY A C 1
ATOM 745 O O . GLY A 1 91 ? 5.064 11.948 -4.474 1.00 91.50 91 GLY A O 1
ATOM 746 N N . VAL A 1 92 ? 4.927 10.547 -6.219 1.00 94.19 92 VAL A N 1
ATOM 747 C CA . VAL A 1 92 ? 6.322 10.080 -6.171 1.00 94.19 92 VAL A CA 1
ATOM 748 C C . VAL A 1 92 ? 7.153 10.892 -7.162 1.00 94.19 92 VAL A C 1
ATOM 750 O O . VAL A 1 92 ? 6.689 11.154 -8.264 1.00 94.19 92 VAL A O 1
ATOM 753 N N . PHE A 1 93 ? 8.408 11.209 -6.851 1.00 9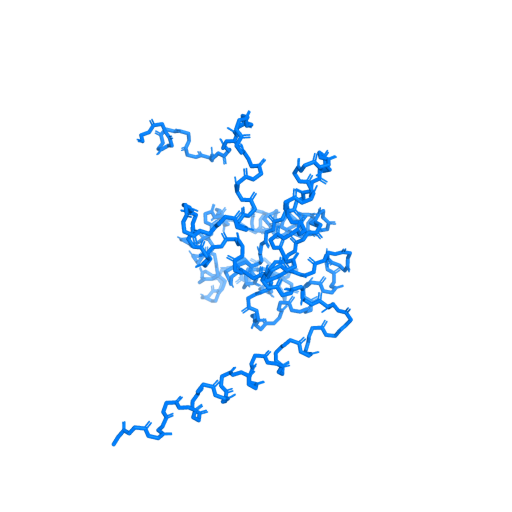4.25 93 PHE A N 1
ATOM 754 C CA . PHE A 1 93 ? 9.289 11.993 -7.732 1.00 94.25 93 PHE A CA 1
ATOM 755 C C . PHE A 1 93 ? 10.435 11.128 -8.316 1.00 94.25 93 PHE A C 1
ATOM 757 O O . PHE A 1 93 ? 11.598 11.277 -7.933 1.00 94.25 93 PHE A O 1
ATOM 764 N N . PRO A 1 94 ? 10.146 10.165 -9.221 1.00 91.81 94 PRO A N 1
ATOM 765 C CA . PRO A 1 94 ? 11.135 9.227 -9.754 1.00 91.81 94 PRO A CA 1
ATOM 766 C C . PRO A 1 94 ? 11.920 9.835 -10.931 1.00 91.81 94 PRO A C 1
ATOM 768 O O . PRO A 1 94 ? 11.868 9.334 -12.055 1.00 91.81 94 PRO A O 1
ATOM 771 N N . GLU A 1 95 ? 12.604 10.951 -10.687 1.00 89.50 95 GLU A N 1
ATOM 772 C CA . GLU A 1 95 ? 13.370 11.699 -11.698 1.00 89.50 95 GLU A CA 1
ATOM 773 C C . GLU A 1 95 ? 14.655 10.983 -12.144 1.00 89.50 95 GLU A C 1
ATOM 775 O O . GLU A 1 95 ? 15.178 11.255 -13.222 1.00 89.50 95 GLU A O 1
ATOM 780 N N . SER A 1 96 ? 15.151 10.036 -11.342 1.00 90.69 96 SER A N 1
ATOM 781 C CA . SER A 1 96 ? 16.359 9.260 -11.626 1.00 90.69 96 SER A CA 1
ATOM 782 C C . SER A 1 96 ? 16.171 7.781 -11.288 1.00 90.69 96 SER A C 1
ATOM 784 O O . SER A 1 96 ? 15.261 7.403 -10.544 1.00 90.69 96 SER A O 1
ATOM 786 N N . GLN A 1 97 ? 17.076 6.929 -11.783 1.00 91.31 97 GLN A N 1
ATOM 787 C CA . GLN A 1 97 ? 17.123 5.515 -11.392 1.00 91.31 97 GLN A CA 1
ATOM 788 C C . GLN A 1 97 ? 17.278 5.351 -9.874 1.00 91.31 97 GLN A C 1
ATOM 790 O O . GLN A 1 97 ? 16.682 4.441 -9.293 1.00 91.31 97 GLN A O 1
ATOM 795 N N . THR A 1 98 ? 18.034 6.245 -9.231 1.00 93.12 98 THR A N 1
ATOM 796 C CA . THR A 1 98 ? 18.251 6.244 -7.782 1.00 93.12 98 THR A CA 1
ATOM 797 C C . THR A 1 98 ? 16.952 6.509 -7.030 1.00 93.12 98 THR A C 1
ATOM 799 O O . THR A 1 98 ? 16.535 5.653 -6.254 1.00 93.12 98 THR A O 1
ATOM 802 N N . SER A 1 99 ? 16.259 7.620 -7.310 1.00 93.88 99 SER A N 1
ATOM 803 C CA . SER A 1 99 ? 15.016 7.968 -6.599 1.00 93.88 99 SER A CA 1
ATOM 804 C C . SER A 1 99 ? 13.873 6.992 -6.900 1.00 93.88 99 SER A C 1
ATOM 806 O O . SER A 1 99 ? 13.073 6.662 -6.025 1.00 93.88 99 SER A O 1
ATOM 808 N N . TYR A 1 100 ? 13.824 6.443 -8.115 1.00 95.12 100 TYR A N 1
ATOM 809 C CA . TYR A 1 100 ? 12.887 5.379 -8.470 1.00 95.12 100 TYR A CA 1
ATOM 810 C C . TYR A 1 100 ? 13.154 4.070 -7.706 1.00 95.12 100 TYR A C 1
ATOM 812 O O . TYR A 1 100 ? 12.220 3.425 -7.217 1.00 95.12 100 TYR A O 1
ATOM 820 N N . THR A 1 101 ? 14.426 3.681 -7.583 1.00 95.12 101 THR A N 1
ATOM 821 C CA . THR A 1 101 ? 14.838 2.491 -6.824 1.00 95.12 101 THR A CA 1
ATOM 822 C C . THR A 1 101 ? 14.582 2.674 -5.334 1.00 95.12 101 THR A C 1
ATOM 824 O O . THR A 1 101 ? 14.083 1.754 -4.687 1.00 95.12 101 THR A O 1
ATOM 827 N N . GLU A 1 102 ? 14.875 3.856 -4.796 1.00 95.62 102 GLU A N 1
ATOM 828 C CA . GLU A 1 102 ? 14.586 4.214 -3.410 1.00 95.62 102 GLU A CA 1
ATOM 829 C C . GLU A 1 102 ? 13.090 4.107 -3.119 1.00 95.62 102 GLU A C 1
ATOM 831 O O . GLU A 1 102 ? 12.708 3.393 -2.196 1.00 95.62 102 GLU A O 1
ATOM 836 N N . PHE A 1 103 ? 12.235 4.687 -3.969 1.00 96.50 103 PHE A N 1
ATOM 837 C CA . PHE A 1 103 ? 10.787 4.513 -3.856 1.00 96.50 103 PHE A CA 1
ATOM 838 C C . PHE A 1 103 ? 10.391 3.030 -3.812 1.00 96.50 103 PHE A C 1
ATOM 840 O O . PHE A 1 103 ? 9.648 2.621 -2.922 1.00 96.50 103 PHE A O 1
ATOM 847 N N . CYS A 1 104 ? 10.888 2.206 -4.742 1.00 96.94 104 CYS A N 1
ATOM 848 C CA . CYS A 1 104 ? 10.514 0.792 -4.799 1.00 96.94 104 CYS A CA 1
ATOM 849 C C . CYS A 1 104 ? 10.962 0.021 -3.549 1.00 96.94 104 CYS A C 1
ATOM 851 O O . CYS A 1 104 ? 10.197 -0.799 -3.036 1.00 96.94 104 CYS A O 1
ATOM 853 N N . ARG A 1 105 ? 12.169 0.297 -3.039 1.00 97.19 105 ARG A N 1
ATOM 854 C CA . ARG A 1 105 ? 12.690 -0.303 -1.802 1.00 97.19 105 ARG A CA 1
ATOM 855 C C . ARG A 1 105 ? 11.870 0.133 -0.595 1.00 97.19 105 ARG A C 1
ATOM 8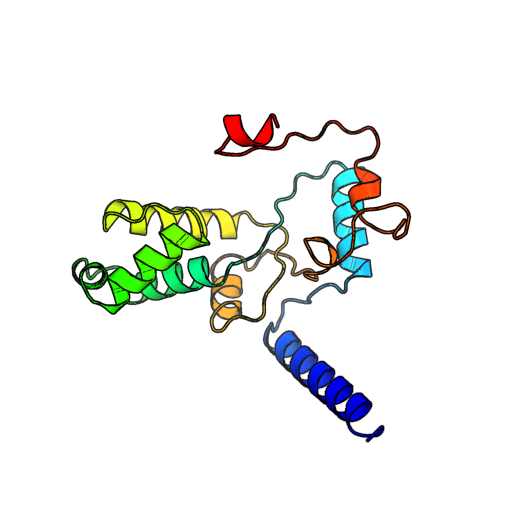57 O O . ARG A 1 105 ? 11.362 -0.724 0.118 1.00 97.19 105 ARG A O 1
ATOM 864 N N . THR A 1 106 ? 11.655 1.433 -0.421 1.00 97.44 106 THR A N 1
ATOM 865 C CA . THR A 1 106 ? 10.847 1.988 0.673 1.00 97.44 106 THR A CA 1
ATOM 866 C C . THR A 1 106 ? 9.419 1.453 0.644 1.00 97.44 106 THR A C 1
ATOM 868 O O . THR A 1 106 ? 8.864 1.099 1.685 1.00 97.44 106 THR A O 1
ATOM 871 N N . PHE A 1 107 ? 8.825 1.318 -0.543 1.00 97.56 107 PHE A N 1
ATOM 872 C CA . PHE A 1 107 ? 7.500 0.730 -0.699 1.00 97.56 107 PHE A CA 1
ATOM 873 C C . PHE A 1 107 ? 7.478 -0.748 -0.283 1.00 97.56 107 PHE A C 1
ATOM 875 O O . PHE A 1 107 ? 6.581 -1.156 0.452 1.00 97.56 107 PHE A O 1
ATOM 882 N N . ILE A 1 108 ? 8.475 -1.547 -0.686 1.00 97.81 108 ILE A N 1
ATOM 883 C CA . ILE A 1 108 ? 8.613 -2.943 -0.238 1.00 97.81 108 ILE A CA 1
ATOM 884 C C . ILE A 1 108 ? 8.779 -3.019 1.284 1.00 97.81 108 ILE A C 1
ATOM 886 O O . ILE A 1 108 ? 8.079 -3.804 1.922 1.00 97.81 108 ILE A O 1
ATOM 890 N N . GLU A 1 109 ? 9.673 -2.222 1.872 1.00 98.25 109 GLU A N 1
ATOM 891 C CA . GLU A 1 109 ? 9.894 -2.230 3.323 1.00 98.25 109 GLU A CA 1
ATOM 892 C C . GLU A 1 109 ? 8.633 -1.819 4.084 1.00 98.25 109 GLU A C 1
ATOM 894 O O . GLU A 1 109 ? 8.284 -2.445 5.082 1.00 98.25 109 GLU A O 1
ATOM 899 N N . SER A 1 110 ? 7.881 -0.850 3.560 1.00 97.19 110 SER A N 1
ATOM 900 C CA . SER A 1 110 ? 6.588 -0.462 4.126 1.00 97.19 110 SER A CA 1
ATOM 901 C C . SER A 1 110 ? 5.602 -1.631 4.111 1.00 97.19 110 SER A C 1
ATOM 903 O O . SER A 1 110 ? 4.979 -1.909 5.131 1.00 97.19 110 SER A O 1
ATOM 905 N N . LEU A 1 111 ? 5.498 -2.371 2.996 1.00 97.38 111 LEU A N 1
ATOM 906 C CA . LEU A 1 111 ? 4.620 -3.546 2.888 1.00 97.38 111 LEU A CA 1
ATOM 907 C C . LEU A 1 111 ? 4.941 -4.625 3.932 1.00 97.38 111 LEU A C 1
ATOM 909 O O . LEU A 1 111 ? 4.013 -5.214 4.489 1.00 97.38 111 LEU A O 1
ATOM 913 N N . LYS A 1 112 ? 6.222 -4.836 4.254 1.00 97.50 112 LYS A N 1
ATOM 914 C CA . LYS A 1 112 ? 6.650 -5.795 5.288 1.00 97.50 112 LYS A CA 1
ATOM 915 C C . LYS A 1 112 ? 6.188 -5.416 6.695 1.00 97.50 112 LYS A C 1
ATOM 917 O O . LYS A 1 112 ? 6.055 -6.295 7.538 1.00 97.50 112 LYS A O 1
ATOM 922 N N . GLN A 1 113 ? 5.923 -4.137 6.947 1.00 97.25 113 GLN A N 1
ATOM 923 C CA . GLN A 1 113 ? 5.456 -3.639 8.245 1.00 97.25 113 GLN A CA 1
ATOM 924 C C . GLN A 1 113 ? 3.927 -3.526 8.329 1.00 97.25 113 GLN A C 1
ATOM 926 O O . GLN A 1 113 ? 3.379 -3.225 9.389 1.00 97.25 113 GLN A O 1
ATOM 931 N N . MET A 1 114 ? 3.206 -3.775 7.231 1.00 97.25 114 MET A N 1
ATOM 932 C CA . MET A 1 114 ? 1.748 -3.671 7.222 1.00 97.25 114 MET A CA 1
ATOM 933 C C . MET A 1 114 ? 1.108 -4.811 8.011 1.00 97.25 114 MET A C 1
ATOM 935 O O . MET A 1 114 ? 1.391 -5.987 7.773 1.00 97.25 114 MET A O 1
ATOM 939 N N . ASN A 1 115 ? 0.176 -4.465 8.901 1.00 96.75 115 ASN A N 1
ATOM 940 C CA . ASN A 1 115 ? -0.622 -5.448 9.633 1.00 96.75 115 ASN A CA 1
ATOM 941 C C . ASN A 1 115 ? -1.906 -5.798 8.878 1.00 96.75 115 ASN A C 1
ATOM 943 O O . ASN A 1 115 ? -2.340 -6.947 8.917 1.00 96.75 115 ASN A O 1
ATOM 947 N N . HIS A 1 116 ? -2.514 -4.818 8.199 1.00 96.00 116 HIS A N 1
ATOM 948 C CA . HIS A 1 116 ? -3.743 -5.026 7.437 1.00 96.00 116 HIS A CA 1
ATOM 949 C C . HIS A 1 116 ? -3.672 -4.369 6.060 1.00 96.00 116 HIS A C 1
ATOM 951 O O . HIS A 1 116 ? -3.261 -3.215 5.923 1.00 96.00 116 HIS A O 1
ATOM 957 N N . LEU A 1 117 ? -4.111 -5.088 5.029 1.00 95.69 117 LEU A N 1
ATOM 958 C CA . LEU A 1 117 ? -4.137 -4.582 3.657 1.00 95.69 117 LEU A CA 1
ATOM 959 C C . LEU A 1 117 ? -5.489 -4.851 3.002 1.00 95.69 117 LEU A C 1
ATOM 961 O O . LEU A 1 117 ? -6.037 -5.947 3.100 1.00 95.69 117 LEU A O 1
ATOM 965 N N . ALA A 1 118 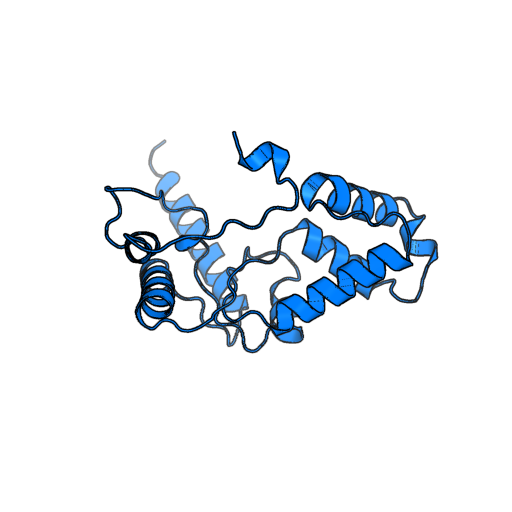? -6.025 -3.846 2.316 1.00 94.88 118 ALA A N 1
ATOM 966 C CA . ALA A 1 118 ? -7.266 -3.957 1.564 1.00 94.88 118 ALA A CA 1
ATOM 967 C C . ALA A 1 118 ? -6.965 -4.158 0.066 1.00 94.88 118 ALA A C 1
ATOM 969 O O . ALA A 1 118 ? -6.597 -3.191 -0.610 1.00 94.88 118 ALA A O 1
ATOM 970 N N . PRO A 1 119 ? -7.097 -5.385 -0.475 1.00 92.56 119 PRO A N 1
ATOM 971 C CA . PRO A 1 119 ? -6.751 -5.667 -1.864 1.00 92.56 119 PRO A CA 1
ATOM 972 C C . PRO A 1 119 ? -7.741 -5.029 -2.845 1.00 92.56 119 PRO A C 1
ATOM 974 O O . PRO A 1 119 ? -8.958 -5.041 -2.639 1.00 92.56 119 PRO A O 1
ATOM 977 N N . TRP A 1 120 ? -7.220 -4.518 -3.960 1.00 90.62 120 TRP A N 1
ATOM 978 C CA . TRP A 1 120 ? -8.003 -3.983 -5.081 1.00 90.62 120 TRP A CA 1
ATOM 979 C C . TRP A 1 120 ? -8.222 -4.989 -6.214 1.00 90.62 120 TRP A C 1
ATOM 981 O O . TRP A 1 120 ? -8.874 -4.675 -7.213 1.00 90.62 120 TRP A O 1
ATOM 991 N N . PHE A 1 121 ? -7.725 -6.217 -6.063 1.00 89.81 121 PHE A N 1
ATOM 992 C CA . PHE A 1 121 ? -7.808 -7.267 -7.076 1.00 89.81 121 PHE A CA 1
ATOM 993 C C . PHE A 1 121 ? -7.072 -6.898 -8.370 1.00 89.81 121 PHE A C 1
ATOM 995 O O . PHE A 1 121 ? -7.519 -7.227 -9.475 1.00 89.81 121 PHE A O 1
ATOM 1002 N N . LEU A 1 122 ? -5.938 -6.203 -8.231 1.00 91.81 122 LE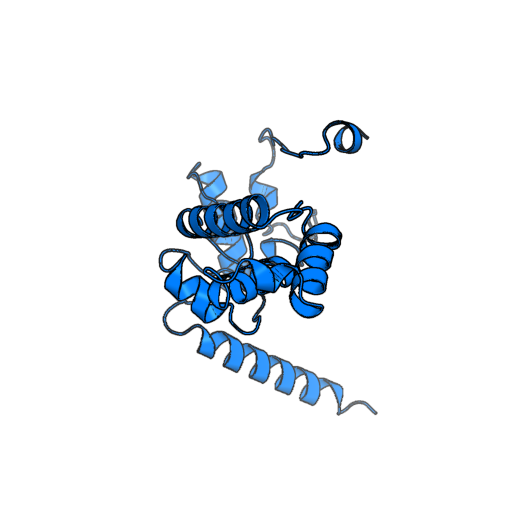U A N 1
ATOM 1003 C CA . LEU A 1 122 ? -5.097 -5.784 -9.351 1.00 91.81 122 LEU A CA 1
ATOM 1004 C C . LEU A 1 122 ? -4.246 -6.957 -9.864 1.00 91.81 122 LEU A C 1
ATOM 1006 O O . LEU A 1 122 ? -3.812 -7.830 -9.112 1.00 91.81 122 LEU A O 1
ATOM 1010 N N . LYS A 1 123 ? -3.942 -6.971 -11.167 1.00 90.56 123 LYS A N 1
ATOM 1011 C CA . LYS A 1 123 ? -3.085 -8.010 -11.765 1.00 90.56 123 LYS A CA 1
ATOM 1012 C C . LYS A 1 123 ? -1.653 -7.918 -11.219 1.00 90.56 123 LYS A C 1
ATOM 1014 O O . LYS A 1 123 ? -0.921 -6.987 -11.573 1.00 90.56 123 LYS A O 1
ATOM 1019 N N . GLY A 1 124 ? -1.210 -8.930 -10.477 1.00 91.31 124 GLY A N 1
ATOM 1020 C CA . GLY A 1 124 ? 0.099 -8.953 -9.815 1.00 91.31 124 GLY A CA 1
ATOM 1021 C C . GLY A 1 124 ? 0.052 -8.584 -8.328 1.00 91.31 124 GLY A C 1
ATOM 1022 O O . GLY A 1 124 ? 1.084 -8.631 -7.671 1.00 91.31 124 GLY A O 1
ATOM 1023 N N . GLU A 1 125 ? -1.104 -8.156 -7.802 1.00 93.94 125 GLU A N 1
ATOM 1024 C CA . GLU A 1 125 ? -1.225 -7.733 -6.399 1.00 93.94 125 GLU A CA 1
ATOM 1025 C C . GLU A 1 125 ? -1.092 -8.914 -5.446 1.00 93.94 125 GLU A C 1
ATOM 1027 O O . GLU A 1 125 ? -0.387 -8.804 -4.450 1.00 93.94 125 GLU A O 1
ATOM 1032 N N . ARG A 1 126 ? -1.720 -10.049 -5.772 1.00 92.19 126 ARG A N 1
ATOM 1033 C CA . ARG A 1 126 ? -1.632 -11.271 -4.966 1.00 92.19 126 ARG A CA 1
ATOM 1034 C C . ARG A 1 126 ? -0.177 -11.694 -4.784 1.00 92.19 126 ARG A C 1
ATOM 1036 O O . ARG A 1 126 ? 0.237 -11.952 -3.665 1.00 92.19 126 ARG A O 1
ATOM 1043 N N . GLU A 1 127 ? 0.580 -11.745 -5.873 1.00 92.44 127 GLU A N 1
ATOM 1044 C CA . GLU A 1 127 ? 1.982 -12.152 -5.881 1.00 92.44 127 GLU A CA 1
ATOM 1045 C C . GLU A 1 127 ? 2.838 -11.186 -5.048 1.00 92.44 127 GLU A C 1
ATOM 1047 O O . GLU A 1 127 ? 3.654 -11.618 -4.237 1.00 92.44 127 GLU A O 1
ATOM 1052 N N . THR A 1 128 ? 2.602 -9.876 -5.187 1.00 94.50 128 THR A N 1
ATOM 1053 C CA . THR A 1 128 ? 3.250 -8.846 -4.363 1.00 94.50 128 THR A CA 1
ATOM 1054 C C . THR A 1 128 ? 2.918 -9.011 -2.877 1.00 94.50 128 THR A C 1
ATOM 1056 O O . THR A 1 128 ? 3.828 -8.946 -2.056 1.00 94.50 128 THR A O 1
ATOM 1059 N N . LEU A 1 129 ? 1.653 -9.260 -2.523 1.00 94.12 129 LEU A N 1
ATOM 1060 C CA . LEU A 1 129 ? 1.230 -9.481 -1.136 1.00 94.12 129 LEU A CA 1
ATOM 1061 C C . LEU A 1 129 ? 1.865 -10.742 -0.552 1.00 94.12 129 LEU A C 1
ATOM 1063 O O . LEU A 1 129 ? 2.468 -10.671 0.511 1.00 94.12 129 LEU A O 1
ATOM 1067 N N . SER A 1 130 ? 1.809 -11.867 -1.269 1.00 92.56 130 SER A N 1
ATOM 1068 C CA . SER A 1 130 ? 2.416 -13.117 -0.800 1.00 92.56 130 SER A CA 1
ATOM 1069 C C . SER A 1 130 ? 3.928 -13.005 -0.619 1.00 92.56 130 SER A C 1
ATOM 1071 O O . SER A 1 130 ? 4.492 -13.676 0.236 1.00 92.56 130 SER A O 1
ATOM 1073 N N . GLN A 1 131 ? 4.588 -12.168 -1.423 1.00 94.50 131 GLN A N 1
ATOM 1074 C CA . GLN A 1 131 ? 6.037 -12.012 -1.371 1.00 94.50 131 GLN A CA 1
ATOM 1075 C C . GLN A 1 131 ? 6.493 -11.024 -0.290 1.00 94.50 131 GLN A C 1
ATOM 1077 O O . GLN A 1 131 ? 7.519 -11.258 0.341 1.00 94.50 131 GLN A O 1
ATOM 1082 N N . TYR A 1 132 ? 5.783 -9.908 -0.109 1.00 96.00 132 TYR A N 1
ATOM 1083 C CA . TYR A 1 132 ? 6.267 -8.791 0.715 1.00 96.00 132 TYR A CA 1
ATOM 1084 C C . TYR A 1 132 ? 5.417 -8.481 1.939 1.00 96.00 132 TYR A C 1
ATOM 1086 O O . TYR A 1 132 ? 5.884 -7.766 2.816 1.00 96.00 132 TYR A O 1
ATOM 1094 N N . ALA A 1 133 ? 4.194 -8.998 2.014 1.00 95.69 133 ALA A N 1
ATOM 1095 C CA . ALA A 1 133 ? 3.317 -8.834 3.166 1.00 95.69 133 ALA A CA 1
ATOM 1096 C C . ALA A 1 133 ? 2.588 -10.144 3.543 1.00 95.69 133 ALA A C 1
ATOM 1098 O O . ALA A 1 133 ? 1.373 -10.112 3.763 1.00 95.69 133 ALA A O 1
ATOM 1099 N N . PRO A 1 134 ? 3.274 -11.308 3.617 1.00 94.00 134 PRO A N 1
ATOM 1100 C CA . PRO A 1 134 ? 2.622 -12.584 3.928 1.00 94.00 134 PRO A CA 1
ATOM 1101 C C . PRO A 1 134 ? 1.956 -12.599 5.314 1.00 94.00 134 PRO A C 1
ATOM 1103 O O . PRO A 1 134 ? 0.995 -13.331 5.530 1.00 94.00 134 PRO A O 1
ATOM 1106 N N . GLN A 1 135 ? 2.434 -11.771 6.243 1.00 93.94 135 GLN A N 1
ATOM 1107 C CA . GLN A 1 135 ? 1.887 -11.619 7.591 1.00 93.94 135 GLN A CA 1
ATOM 1108 C C . GLN A 1 135 ? 0.624 -10.744 7.662 1.00 93.94 135 GLN A C 1
ATOM 1110 O O . GLN A 1 135 ? -0.052 -10.734 8.690 1.00 93.94 135 GLN A O 1
ATOM 1115 N N . ALA A 1 136 ? 0.316 -9.969 6.615 1.00 95.31 136 ALA A N 1
ATOM 1116 C CA . ALA A 1 136 ? -0.779 -9.008 6.664 1.00 95.31 136 ALA A CA 1
ATOM 1117 C C . ALA A 1 136 ? -2.147 -9.707 6.592 1.00 95.31 136 ALA A C 1
ATOM 1119 O O . ALA A 1 136 ? -2.427 -10.502 5.688 1.00 95.31 136 ALA A O 1
ATOM 1120 N N . GLN A 1 137 ? -3.048 -9.345 7.506 1.00 95.12 137 GLN A N 1
ATOM 1121 C CA . GLN A 1 137 ? -4.450 -9.743 7.442 1.00 95.12 137 GLN A CA 1
ATOM 1122 C C . GLN A 1 137 ? -5.146 -8.949 6.336 1.00 95.12 137 GLN A C 1
ATOM 1124 O O . GLN A 1 137 ? -5.192 -7.717 6.364 1.00 95.12 137 GLN A O 1
ATOM 1129 N N . LEU A 1 138 ? -5.750 -9.643 5.373 1.00 95.50 138 LEU A N 1
ATOM 1130 C CA . LEU A 1 138 ? -6.517 -8.957 4.344 1.00 95.50 138 LEU A CA 1
ATOM 1131 C C . LEU A 1 138 ? -7.889 -8.549 4.874 1.00 95.50 138 LEU A C 1
ATOM 1133 O O . LEU A 1 138 ? -8.589 -9.345 5.505 1.00 95.50 138 LEU A O 1
ATOM 1137 N N . ILE A 1 139 ? -8.273 -7.308 4.598 1.00 94.56 139 ILE A N 1
ATOM 1138 C CA . ILE A 1 139 ? -9.552 -6.729 5.016 1.00 94.56 139 ILE A CA 1
ATOM 1139 C C . ILE A 1 139 ? -10.348 -6.246 3.807 1.00 94.56 139 ILE A C 1
ATOM 1141 O O . ILE A 1 139 ? -9.803 -6.005 2.729 1.00 94.56 139 ILE A O 1
ATOM 1145 N N . SER A 1 140 ? -11.657 -6.100 3.974 1.00 92.00 140 SER A N 1
ATOM 1146 C CA . SER A 1 140 ? -12.500 -5.439 2.984 1.00 92.00 140 SER A CA 1
ATOM 1147 C C . SER A 1 140 ? -12.011 -4.010 2.738 1.00 92.00 140 SER A C 1
ATOM 1149 O O . SER A 1 140 ? -11.518 -3.341 3.640 1.00 92.00 140 SER A O 1
ATOM 1151 N N . THR A 1 141 ? -12.203 -3.507 1.523 1.00 90.62 141 THR A N 1
ATOM 1152 C CA . THR A 1 141 ? -11.953 -2.099 1.192 1.00 90.62 141 THR A CA 1
ATOM 1153 C C . THR A 1 141 ? -12.995 -1.147 1.775 1.00 90.62 141 THR A C 1
ATOM 1155 O O . THR A 1 141 ? -12.746 0.053 1.857 1.00 90.62 141 THR A O 1
ATOM 1158 N N . GLN A 1 142 ? -14.163 -1.674 2.154 1.00 87.44 142 GLN A N 1
ATOM 1159 C CA . GLN A 1 142 ? -15.309 -0.885 2.609 1.00 87.44 142 GLN A CA 1
ATOM 1160 C C . GLN A 1 142 ? -14.981 0.077 3.763 1.00 87.44 142 GLN A C 1
ATOM 1162 O O . GLN A 1 142 ? -15.225 1.273 3.592 1.00 87.44 142 GLN A O 1
ATOM 1167 N N . PRO A 1 143 ? -14.303 -0.370 4.842 1.00 84.50 143 PRO A N 1
ATOM 1168 C CA . PRO A 1 143 ? -13.994 0.493 5.976 1.00 84.50 143 PRO A CA 1
ATOM 1169 C C . PRO A 1 143 ? -13.021 1.629 5.680 1.00 84.50 143 PRO A C 1
ATOM 1171 O O . PRO A 1 143 ? -12.903 2.543 6.489 1.00 84.50 143 PRO A O 1
ATOM 1174 N N . LEU A 1 144 ? -12.259 1.541 4.587 1.00 80.69 144 LEU A N 1
ATOM 1175 C CA . LEU A 1 144 ? -11.210 2.513 4.295 1.00 80.69 144 LEU A CA 1
ATOM 1176 C C . LEU A 1 144 ? -11.699 3.664 3.415 1.00 80.69 144 LEU A C 1
ATOM 1178 O O . LEU A 1 144 ? -11.143 4.751 3.517 1.00 80.69 144 LEU A O 1
ATOM 1182 N N . PHE A 1 145 ? -12.670 3.443 2.519 1.00 76.19 145 PHE A N 1
ATOM 1183 C CA . PHE A 1 145 ? -13.052 4.486 1.553 1.00 76.19 145 PHE A CA 1
ATOM 1184 C C . PHE A 1 145 ? -14.420 4.325 0.866 1.00 76.19 145 PHE A C 1
ATOM 1186 O O . PHE A 1 145 ? -14.716 5.116 -0.027 1.00 76.19 145 PHE A O 1
ATOM 1193 N N . LEU A 1 146 ? -15.237 3.312 1.189 1.00 70.12 146 LEU A N 1
ATOM 1194 C CA . LEU A 1 146 ? -16.526 3.112 0.493 1.00 70.12 146 LEU A CA 1
ATOM 1195 C C . LEU A 1 146 ? -17.744 3.338 1.385 1.00 70.12 146 LEU A C 1
ATOM 1197 O O . LEU A 1 146 ? -18.771 3.768 0.864 1.00 70.12 146 LEU A O 1
ATOM 1201 N N . ASP A 1 147 ? -17.632 3.083 2.689 1.00 73.31 147 ASP A N 1
ATOM 1202 C CA . ASP A 1 147 ? -18.721 3.361 3.619 1.00 73.31 147 ASP A CA 1
ATOM 1203 C C . ASP A 1 147 ? -18.635 4.813 4.129 1.00 73.31 147 ASP A C 1
ATOM 1205 O O . ASP A 1 147 ? -17.557 5.266 4.527 1.00 73.31 147 ASP A O 1
ATOM 1209 N N . PRO A 1 148 ? -19.746 5.576 4.107 1.00 66.56 148 PRO A N 1
ATOM 1210 C CA . PRO A 1 148 ? -19.747 6.955 4.567 1.00 66.56 148 PRO A CA 1
ATOM 1211 C C . PRO A 1 148 ? -19.480 7.026 6.073 1.00 66.56 148 PRO A C 1
ATOM 1213 O O . PRO A 1 148 ? -20.094 6.316 6.875 1.00 66.56 148 PRO A O 1
ATOM 1216 N N . ILE A 1 149 ? -18.590 7.939 6.455 1.00 74.69 149 ILE A N 1
ATOM 1217 C CA . ILE A 1 149 ? -18.345 8.297 7.851 1.00 74.69 149 ILE A CA 1
ATOM 1218 C C . ILE A 1 149 ? -19.523 9.156 8.323 1.00 74.69 149 ILE A C 1
ATOM 1220 O O . ILE A 1 149 ? -19.793 10.202 7.739 1.00 74.69 149 ILE A O 1
ATOM 1224 N N . GLY A 1 150 ? -20.229 8.743 9.378 1.00 65.31 150 GLY A N 1
ATOM 1225 C CA . GLY A 1 150 ? -21.309 9.560 9.932 1.00 65.31 150 GLY A CA 1
ATOM 1226 C C . GLY A 1 150 ? -22.281 8.816 10.840 1.00 65.31 150 GLY A C 1
ATOM 1227 O O . GLY A 1 150 ? -22.101 7.643 11.165 1.00 65.31 150 GLY A O 1
ATOM 1228 N N . THR A 1 151 ? -23.333 9.524 11.248 1.00 60.94 151 THR A N 1
ATOM 1229 C CA . THR A 1 151 ? -24.377 9.049 12.174 1.00 60.94 151 THR A CA 1
ATOM 1230 C C . THR A 1 151 ? -25.221 7.902 11.613 1.00 60.94 151 THR A C 1
ATOM 1232 O O . THR A 1 151 ? -25.767 7.122 12.385 1.00 60.94 151 THR A O 1
ATOM 1235 N N . GLY A 1 152 ? -25.292 7.755 10.286 1.00 68.75 152 GLY A N 1
ATOM 1236 C CA . GLY A 1 152 ? -26.017 6.667 9.619 1.00 68.75 152 GLY A CA 1
ATOM 1237 C C . GLY A 1 152 ? -25.326 5.299 9.667 1.00 68.75 152 GLY A C 1
ATOM 1238 O O . GLY A 1 152 ? -25.932 4.311 9.263 1.00 68.75 152 GLY A O 1
ATOM 1239 N N . ASN A 1 153 ? -24.079 5.221 10.148 1.00 75.19 153 ASN A N 1
ATOM 1240 C CA . ASN A 1 153 ? -23.343 3.966 10.304 1.00 75.19 153 ASN A CA 1
ATOM 1241 C C . ASN A 1 153 ? -22.683 3.903 11.698 1.00 75.19 153 ASN A C 1
ATOM 1243 O O . ASN A 1 153 ? -21.488 4.188 11.831 1.00 75.19 153 ASN A O 1
ATOM 1247 N N . PRO A 1 154 ? -23.449 3.568 12.756 1.00 75.44 154 PRO A N 1
ATOM 1248 C CA . PRO A 1 154 ? -22.920 3.485 14.120 1.00 75.44 154 PRO A CA 1
ATOM 1249 C C . PRO A 1 154 ? -21.871 2.375 14.288 1.00 75.44 154 PRO A C 1
ATOM 1251 O O . PRO A 1 154 ? -21.030 2.466 15.177 1.00 75.44 154 PRO A O 1
ATOM 1254 N N . ASP A 1 155 ? -21.870 1.375 13.403 1.00 77.44 155 ASP A N 1
ATOM 1255 C CA . ASP A 1 155 ? -20.891 0.285 13.393 1.00 77.44 155 ASP A CA 1
ATOM 1256 C C . ASP A 1 155 ? -19.571 0.678 12.696 1.00 77.44 155 ASP A C 1
ATOM 1258 O O . ASP A 1 155 ? -18.626 -0.117 12.644 1.00 77.44 155 ASP A O 1
ATOM 1262 N N . HIS A 1 156 ? -19.473 1.896 12.148 1.00 89.75 156 HIS A N 1
ATOM 1263 C CA . HIS A 1 156 ? -18.252 2.367 11.510 1.00 89.75 156 HIS A CA 1
ATOM 1264 C C . HIS A 1 156 ? -17.138 2.560 12.548 1.00 89.75 156 HIS A C 1
ATOM 1266 O O . HIS A 1 156 ? -17.314 3.204 13.582 1.00 89.75 156 HIS A O 1
ATOM 1272 N N . TRP A 1 157 ? -15.941 2.066 12.236 1.00 92.06 157 TRP A N 1
ATOM 1273 C CA . TRP A 1 157 ? -14.793 2.049 13.149 1.00 92.06 157 TRP A CA 1
ATOM 1274 C C . TRP A 1 157 ? -14.376 3.449 13.625 1.00 92.06 157 TRP A C 1
ATOM 1276 O O . TRP A 1 157 ? -13.806 3.601 14.701 1.00 92.06 157 TRP A O 1
ATOM 1286 N N . THR A 1 158 ? -14.676 4.490 12.845 1.00 90.81 158 THR A N 1
ATOM 1287 C CA . THR A 1 158 ? -14.385 5.886 13.210 1.00 90.81 158 THR A CA 1
ATOM 1288 C C . THR A 1 158 ? -15.159 6.344 14.440 1.00 90.81 158 THR A C 1
ATOM 1290 O O . THR A 1 158 ? -14.705 7.265 15.112 1.00 90.81 158 THR A O 1
ATOM 1293 N N . GLN A 1 159 ? -16.269 5.692 14.806 1.00 89.88 159 GLN A N 1
ATOM 1294 C CA . GLN A 1 159 ? -16.944 5.970 16.077 1.00 89.88 159 GLN A CA 1
ATOM 1295 C C . GLN A 1 159 ? -16.021 5.694 17.274 1.00 89.88 159 GLN A C 1
ATOM 1297 O O . GLN A 1 159 ? -16.070 6.420 18.266 1.00 89.88 159 GLN A O 1
ATOM 1302 N N . SER A 1 160 ? -15.098 4.731 17.158 1.00 92.00 160 SER A N 1
ATOM 1303 C CA . SER A 1 160 ? -14.071 4.449 18.171 1.00 92.00 160 SER A CA 1
ATOM 1304 C C . SER A 1 160 ? -13.048 5.572 18.338 1.00 92.00 160 SER A C 1
ATOM 1306 O O . SER A 1 160 ? -12.307 5.575 19.320 1.00 92.00 160 SER A O 1
ATOM 1308 N N . LEU A 1 161 ? -12.976 6.517 17.394 1.00 91.69 161 LEU A N 1
ATOM 1309 C CA . LEU A 1 161 ? -12.113 7.695 17.493 1.00 91.69 161 LEU A CA 1
ATOM 1310 C C . LEU A 1 161 ? -12.740 8.825 18.312 1.00 91.69 161 LEU A C 1
ATOM 1312 O O . LEU A 1 161 ? -12.067 9.818 18.587 1.00 91.69 161 LEU A O 1
ATOM 1316 N N . ARG A 1 162 ? -14.012 8.706 18.712 1.00 89.19 162 ARG A N 1
ATOM 1317 C CA . ARG A 1 162 ? -14.693 9.740 19.490 1.00 89.19 162 ARG A CA 1
ATOM 1318 C C . ARG A 1 162 ? -13.894 10.070 20.756 1.00 89.19 162 ARG A C 1
ATOM 1320 O O . ARG A 1 162 ? -13.444 9.178 21.471 1.00 89.19 162 ARG A O 1
ATOM 1327 N N . HIS A 1 163 ? -13.716 11.366 21.011 1.00 90.56 163 HIS A N 1
ATOM 1328 C CA . HIS A 1 163 ? -12.922 11.912 22.121 1.00 90.56 163 HIS A CA 1
ATOM 1329 C C . HIS A 1 163 ? -11.421 11.568 22.093 1.00 90.56 163 HIS A C 1
ATOM 1331 O O . HIS A 1 163 ? -10.709 11.873 23.049 1.00 90.56 163 HIS A O 1
ATOM 1337 N N . LYS A 1 164 ? -10.907 10.975 21.007 1.00 92.00 164 LYS A N 1
ATOM 1338 C CA . LYS A 1 164 ? -9.467 10.793 20.800 1.00 92.00 164 LYS A CA 1
ATOM 1339 C C . LYS A 1 164 ? -8.909 11.962 19.997 1.00 92.00 164 LYS A C 1
ATOM 1341 O O . LYS A 1 164 ? -9.560 12.483 19.095 1.00 92.00 164 LYS A O 1
ATOM 1346 N N . LYS A 1 165 ? -7.675 12.350 20.313 1.00 93.50 165 LYS A N 1
ATOM 1347 C CA . LYS A 1 165 ? -6.905 13.278 19.482 1.00 93.50 165 LYS A CA 1
ATOM 1348 C C . LYS A 1 165 ? -6.397 12.518 18.259 1.00 93.50 165 LYS A C 1
ATOM 1350 O O . LYS A 1 165 ? -5.805 11.450 18.408 1.00 93.50 165 LYS A O 1
ATOM 1355 N N . ILE A 1 166 ? -6.649 13.062 17.075 1.00 90.12 166 ILE A N 1
ATOM 1356 C CA . ILE A 1 166 ? -6.222 12.491 15.797 1.00 90.12 166 ILE A CA 1
ATOM 1357 C C . ILE A 1 166 ? -5.099 13.374 15.259 1.00 90.12 166 ILE A C 1
ATOM 1359 O O . ILE A 1 166 ? -5.274 14.585 15.156 1.00 90.12 166 ILE A O 1
ATOM 1363 N N . LEU A 1 167 ? -3.960 12.768 14.924 1.00 90.38 167 LEU A N 1
ATOM 1364 C CA . LEU A 1 167 ? -2.882 13.437 14.202 1.00 90.38 167 LEU A CA 1
ATOM 1365 C C . LEU A 1 167 ? -3.012 13.096 12.717 1.00 90.38 167 LEU A C 1
ATOM 1367 O O . LEU A 1 167 ? -2.865 11.936 12.334 1.00 90.38 167 LEU A O 1
ATOM 1371 N N . ALA A 1 168 ? -3.279 14.104 11.893 1.00 86.19 168 ALA A N 1
ATOM 1372 C CA . ALA A 1 168 ? -3.175 13.989 10.448 1.00 86.19 168 ALA A CA 1
ATOM 1373 C C . ALA A 1 168 ? -1.758 14.399 10.029 1.00 86.19 168 ALA A C 1
ATOM 1375 O O . ALA A 1 168 ? -1.339 15.526 10.279 1.00 86.19 168 ALA A O 1
ATOM 1376 N N . VAL A 1 169 ? -1.016 13.478 9.413 1.00 85.38 169 VAL A N 1
ATOM 1377 C CA . VAL A 1 169 ? 0.305 13.766 8.840 1.00 85.38 169 VAL A CA 1
ATOM 1378 C C . VAL A 1 169 ? 0.140 13.907 7.335 1.00 85.38 169 VAL A C 1
ATOM 1380 O O . VAL A 1 169 ? -0.344 12.989 6.674 1.00 85.38 169 VAL A O 1
ATOM 1383 N N . SER A 1 170 ? 0.543 15.054 6.800 1.00 83.94 170 SER A N 1
ATOM 1384 C CA . SER A 1 170 ? 0.503 15.354 5.370 1.00 83.94 170 SER A CA 1
ATOM 1385 C C . SER A 1 170 ? 1.800 16.048 4.957 1.00 83.94 170 SER A C 1
ATOM 1387 O O . SER A 1 170 ? 2.266 16.915 5.696 1.00 83.94 170 SER A O 1
ATOM 1389 N N . PRO A 1 171 ? 2.375 15.723 3.784 1.00 75.62 171 PRO A N 1
ATOM 1390 C CA . PRO A 1 171 ? 3.485 16.492 3.223 1.00 75.62 171 PRO A CA 1
ATOM 1391 C C . PRO A 1 171 ? 3.048 17.887 2.744 1.00 75.62 171 PRO A C 1
ATOM 1393 O O . PRO A 1 171 ? 3.894 18.726 2.457 1.00 75.62 171 PRO A O 1
ATOM 1396 N N . PHE A 1 172 ? 1.738 18.144 2.662 1.00 78.31 172 PHE A N 1
ATOM 1397 C CA . PHE A 1 172 ? 1.161 19.428 2.275 1.00 78.31 172 PHE A CA 1
ATOM 1398 C C . PHE A 1 172 ? 0.553 20.117 3.500 1.00 78.31 172 PHE A C 1
ATOM 1400 O O . PHE A 1 172 ? -0.667 20.234 3.623 1.00 78.31 172 PHE A O 1
ATOM 1407 N N . THR A 1 173 ? 1.408 20.513 4.445 1.00 76.75 173 THR A N 1
ATOM 1408 C CA . THR A 1 173 ? 0.983 21.135 5.710 1.00 76.75 173 THR A CA 1
ATOM 1409 C C . THR A 1 173 ? 0.198 22.421 5.470 1.00 76.75 173 THR A C 1
ATOM 1411 O O . THR A 1 173 ? -0.848 22.605 6.069 1.00 76.75 173 THR A O 1
ATOM 1414 N N . THR A 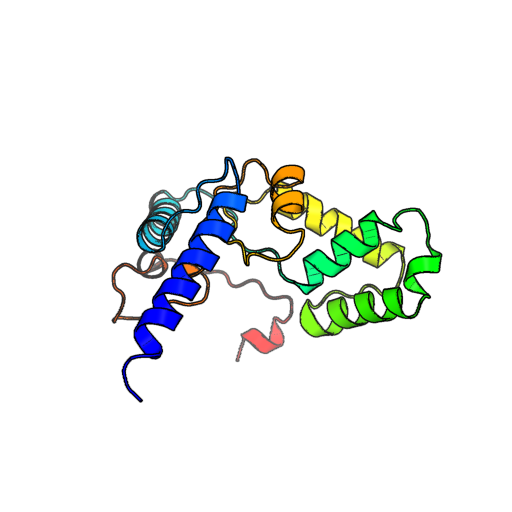1 174 ? 0.613 23.249 4.509 1.00 77.56 174 THR A N 1
ATOM 1415 C CA . THR A 1 174 ? -0.092 24.496 4.174 1.00 77.56 174 THR A CA 1
ATOM 1416 C C . THR A 1 174 ? -1.519 24.256 3.682 1.00 77.56 174 THR A C 1
ATOM 1418 O O . THR A 1 174 ? -2.419 25.003 4.029 1.00 77.56 174 THR A O 1
ATOM 1421 N N . THR A 1 175 ? -1.760 23.202 2.896 1.00 73.56 175 THR A N 1
ATOM 1422 C CA . THR A 1 175 ? -3.095 22.953 2.320 1.00 73.56 175 THR A CA 1
ATOM 1423 C C . THR A 1 175 ? -4.040 22.199 3.253 1.00 73.56 175 THR A C 1
ATOM 1425 O O . THR A 1 175 ? -5.185 21.990 2.881 1.00 73.56 175 THR A O 1
ATOM 1428 N N . ILE A 1 176 ? -3.565 21.694 4.400 1.00 72.94 176 ILE A N 1
ATOM 1429 C CA . ILE A 1 176 ? -4.404 20.949 5.360 1.00 72.94 176 ILE A CA 1
ATOM 1430 C C . ILE A 1 176 ? -4.882 21.822 6.531 1.00 72.94 176 ILE A C 1
ATOM 1432 O O . ILE A 1 176 ? -5.633 21.345 7.378 1.00 72.94 176 ILE A O 1
ATOM 1436 N N . GLU A 1 177 ? -4.411 23.069 6.597 1.00 71.94 177 GLU A N 1
ATOM 1437 C CA . GLU A 1 177 ? -4.829 24.075 7.581 1.00 71.94 177 GLU A CA 1
ATOM 1438 C C . GLU A 1 177 ? -6.132 24.796 7.181 1.00 71.94 177 GLU A C 1
ATOM 1440 O O . GLU A 1 177 ? -6.772 25.394 8.046 1.00 71.94 177 GLU A O 1
ATOM 1445 N N . GLU A 1 178 ? -6.529 24.707 5.904 1.00 53.00 178 GLU A N 1
ATOM 1446 C CA . GLU A 1 178 ? -7.799 25.210 5.343 1.00 53.00 178 GLU A CA 1
ATOM 1447 C C . GLU A 1 178 ? -8.914 24.150 5.385 1.00 53.00 178 GLU A C 1
ATOM 1449 O O . GLU A 1 178 ? -10.067 24.526 5.706 1.00 53.00 178 GLU A O 1
#

Sequence (178 aa):
MKLIKPVKKQIRSWKRDIRRWRYGQHTILESKQSHRKIHDLIVEKKPAAMGKIGSVELLGLKHWKRHADDASALATANGKRVCYKLYKNAGVFPESQTSYTEFCRTFIESLKQMNHLAPWFLKGERETLSQYAPQAQLISTQPLFLDPIGTGNPDHWTQSLRHKKILAVSPFTTTIEE

pLDDT: mean 87.21, std 11.68, range [48.72, 98.25]

Foldseek 3Di:
DPPVVVVVVVVVVVVVVVLQVVLPPFHAAEPLRQQVVLLCCLLVVPDAAEEEQDPLLQVLLVQCVVQVVPQCSCVDPSNVVSQVCCVPPVVQNPVGSVSSVVSNVVVLQVLLRHQEYEYPSHDCRSVSCVVRPVNHRYYHCCLVPPPDPDPVCCSRSCVSCVPPDDDDDDPCPVVVVD